Protein AF-A0A6L6QGZ6-F1 (afdb_monomer_lite)

pLDDT: mean 93.23, std 4.75, range [69.19, 97.5]

Organism: NCBI:txid1776165

Sequence (60 aa):
MSKVDRLEWSRKIATLNERIKGFQENPNKEHLDAAISELKAYADAANSGGIEIPERFIAS

Foldseek 3Di:
DDPVLVVVVVVLVVCLVVLVVVCVVPVDPVSVVSNVVSVVVVVVCVVVVVGDDPPVPDDD

Structure (mmCIF, N/CA/C/O backbone):
data_AF-A0A6L6QGZ6-F1
#
_entry.id   AF-A0A6L6QGZ6-F1
#
loop_
_atom_site.group_PDB
_atom_site.id
_atom_site.type_symbol
_atom_site.label_atom_id
_atom_site.label_alt_id
_atom_site.label_comp_id
_atom_site.label_asym_id
_atom_site.label_entity_id
_atom_site.label_seq_id
_atom_site.pdbx_PDB_ins_code
_atom_site.Cartn_x
_atom_site.Cartn_y
_atom_site.Cartn_z
_atom_site.occupancy
_atom_site.B_iso_or_equiv
_atom_site.auth_seq_id
_atom_site.auth_comp_id
_atom_site.auth_asym_id
_atom_site.auth_atom_id
_atom_site.pdbx_PDB_model_num
ATOM 1 N N . MET A 1 1 ? 14.879 -5.037 -12.367 1.00 87.19 1 MET A N 1
ATOM 2 C CA . MET A 1 1 ? 14.499 -3.651 -12.039 1.00 87.19 1 MET A CA 1
ATOM 3 C C . MET A 1 1 ? 15.378 -2.569 -12.628 1.00 87.19 1 MET A C 1
ATOM 5 O O . MET A 1 1 ? 16.523 -2.395 -12.207 1.00 87.19 1 MET A O 1
ATOM 9 N N . SER A 1 2 ? 14.801 -1.787 -13.545 1.00 92.25 2 SER A N 1
ATOM 10 C CA . SER A 1 2 ? 15.353 -0.514 -14.019 1.00 92.25 2 SER A CA 1
ATOM 11 C C . SER A 1 2 ? 15.279 0.579 -12.942 1.00 92.25 2 SER A C 1
ATOM 13 O O . SER A 1 2 ? 14.558 0.476 -11.949 1.00 92.25 2 SER A O 1
ATOM 15 N N . LYS A 1 3 ? 16.009 1.685 -13.135 1.00 92.75 3 LYS A N 1
ATOM 16 C CA . LYS A 1 3 ? 15.874 2.880 -12.280 1.00 92.75 3 LYS A CA 1
ATOM 17 C C . LYS A 1 3 ? 14.457 3.460 -12.325 1.00 92.75 3 LYS A C 1
ATOM 19 O O . LYS A 1 3 ? 13.996 3.964 -11.305 1.00 92.75 3 LYS A O 1
ATOM 24 N N . VAL A 1 4 ? 13.802 3.391 -13.486 1.00 92.50 4 VAL A N 1
ATOM 25 C CA . VAL A 1 4 ? 12.436 3.901 -13.687 1.00 92.50 4 VAL A CA 1
ATOM 26 C C . VAL A 1 4 ? 11.447 3.076 -12.869 1.00 92.50 4 VAL A C 1
ATOM 28 O O . VAL A 1 4 ? 10.798 3.636 -11.992 1.00 92.50 4 VAL A O 1
ATOM 31 N N . ASP A 1 5 ? 11.444 1.754 -13.037 1.00 91.62 5 ASP A N 1
ATOM 32 C CA . ASP A 1 5 ? 10.568 0.840 -12.287 1.00 91.62 5 ASP A CA 1
ATOM 33 C C . ASP A 1 5 ? 10.736 1.002 -10.771 1.00 91.62 5 ASP A C 1
ATOM 35 O O . ASP A 1 5 ? 9.767 1.048 -10.015 1.00 91.62 5 ASP A O 1
ATOM 39 N N . ARG A 1 6 ? 11.984 1.173 -10.309 1.00 93.31 6 ARG A N 1
ATOM 40 C CA . ARG A 1 6 ? 12.272 1.418 -8.890 1.00 93.31 6 ARG A CA 1
ATOM 41 C C . ARG A 1 6 ? 11.652 2.721 -8.392 1.00 93.31 6 ARG A C 1
ATOM 43 O O . ARG A 1 6 ? 11.165 2.768 -7.263 1.00 93.31 6 ARG A O 1
ATOM 50 N N . LEU A 1 7 ? 11.717 3.783 -9.195 1.00 93.81 7 LEU A N 1
ATOM 51 C CA . LEU A 1 7 ? 11.127 5.074 -8.852 1.00 93.81 7 LEU A CA 1
ATOM 52 C C . LEU A 1 7 ? 9.599 4.976 -8.802 1.00 93.81 7 LEU A C 1
ATOM 54 O O . LEU A 1 7 ? 8.992 5.508 -7.874 1.00 93.81 7 LEU A O 1
ATOM 58 N 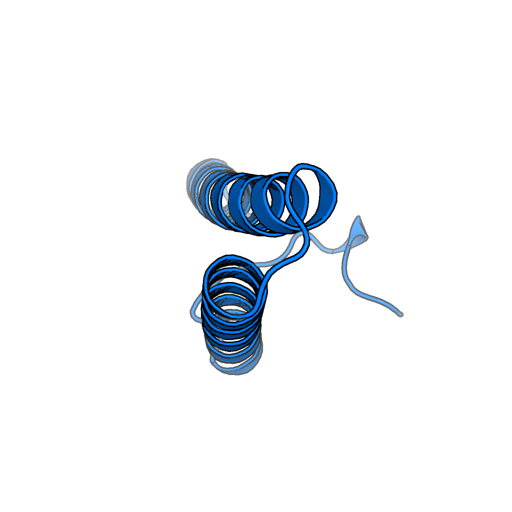N . GLU A 1 8 ? 8.984 4.284 -9.759 1.00 92.62 8 GLU A N 1
ATOM 59 C CA . GLU A 1 8 ? 7.535 4.069 -9.781 1.00 92.62 8 GLU A CA 1
ATOM 60 C C . GLU A 1 8 ? 7.058 3.256 -8.577 1.00 92.62 8 GLU A C 1
ATOM 62 O O . GLU A 1 8 ? 6.132 3.676 -7.877 1.00 92.62 8 GLU A O 1
ATOM 67 N N . TRP A 1 9 ? 7.743 2.155 -8.266 1.00 94.69 9 TRP A N 1
ATOM 68 C CA . TRP A 1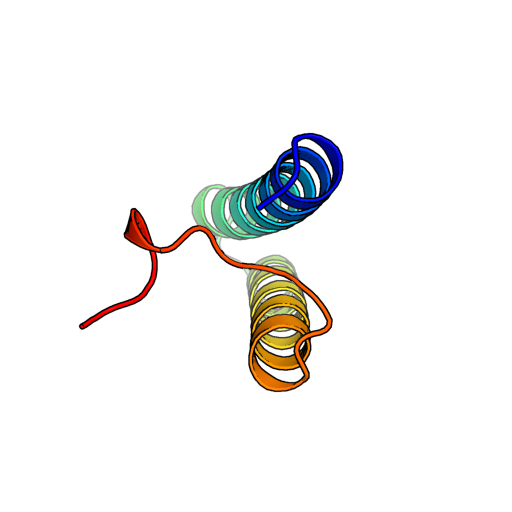 9 ? 7.478 1.366 -7.066 1.00 94.69 9 TRP A CA 1
ATOM 69 C C . TRP A 1 9 ? 7.619 2.211 -5.792 1.00 94.69 9 TRP A C 1
ATOM 71 O O . TRP A 1 9 ? 6.726 2.220 -4.944 1.00 94.69 9 TRP A O 1
ATOM 81 N N . SER A 1 10 ? 8.696 2.998 -5.682 1.00 94.69 10 SER A N 1
ATOM 82 C CA . SER A 1 10 ? 8.932 3.860 -4.519 1.00 94.69 10 SER A CA 1
ATOM 83 C C . SER A 1 10 ? 7.833 4.905 -4.329 1.00 94.69 10 SER A C 1
ATOM 85 O O . SER A 1 10 ? 7.486 5.205 -3.188 1.00 94.69 10 SER A O 1
ATOM 87 N N . ARG A 1 11 ? 7.286 5.468 -5.414 1.00 94.81 11 ARG A N 1
ATOM 88 C CA . ARG A 1 11 ? 6.173 6.427 -5.348 1.00 94.81 11 ARG A CA 1
ATOM 89 C C . ARG A 1 11 ? 4.903 5.769 -4.823 1.00 94.81 11 ARG A C 1
ATOM 91 O O . ARG A 1 11 ? 4.271 6.321 -3.932 1.00 94.81 11 ARG A O 1
ATOM 98 N N . LYS A 1 12 ? 4.571 4.572 -5.312 1.00 93.81 12 LYS A N 1
ATOM 99 C CA . LYS A 1 12 ? 3.394 3.820 -4.848 1.00 93.81 12 LYS A CA 1
ATOM 100 C C . LYS A 1 12 ? 3.490 3.456 -3.367 1.00 93.81 12 LYS A C 1
ATOM 102 O O . LYS A 1 12 ? 2.529 3.645 -2.629 1.00 93.81 12 LYS A O 1
ATOM 107 N N . ILE A 1 13 ? 4.662 3.009 -2.914 1.00 95.12 13 ILE A N 1
ATOM 108 C CA . ILE A 1 13 ? 4.905 2.739 -1.490 1.00 95.12 13 ILE A CA 1
ATOM 109 C C . ILE A 1 13 ? 4.815 4.017 -0.648 1.00 95.12 13 ILE A C 1
ATOM 111 O O . ILE A 1 13 ? 4.252 3.979 0.444 1.00 95.12 13 ILE A O 1
ATOM 115 N N . ALA A 1 14 ? 5.335 5.148 -1.135 1.00 96.44 14 ALA A N 1
ATOM 116 C CA . ALA A 1 14 ? 5.222 6.423 -0.428 1.00 96.44 14 ALA A CA 1
ATOM 117 C C . ALA A 1 14 ? 3.752 6.826 -0.228 1.00 96.44 14 ALA A C 1
ATOM 119 O O . ALA A 1 14 ? 3.349 7.069 0.906 1.00 96.44 14 ALA A O 1
ATOM 120 N N . THR A 1 15 ? 2.940 6.785 -1.290 1.00 95.44 15 THR A N 1
ATOM 121 C CA . THR A 1 15 ? 1.502 7.083 -1.214 1.00 95.44 15 THR A CA 1
ATOM 122 C C . THR A 1 15 ? 0.778 6.155 -0.242 1.00 95.44 15 THR A C 1
ATOM 124 O O . THR A 1 15 ? 0.010 6.619 0.600 1.00 95.44 15 THR A O 1
ATOM 127 N N . LEU A 1 16 ? 1.058 4.851 -0.299 1.00 96.19 16 LEU A N 1
ATOM 128 C CA . LEU A 1 16 ? 0.492 3.881 0.634 1.00 96.19 16 LEU A CA 1
ATOM 129 C C . LEU A 1 16 ? 0.848 4.208 2.094 1.00 96.19 16 LEU A C 1
ATOM 131 O O . LEU A 1 16 ? -0.029 4.234 2.961 1.00 96.19 16 LEU A O 1
ATOM 135 N N . ASN A 1 17 ? 2.119 4.502 2.367 1.00 96.31 17 ASN A N 1
ATOM 136 C CA . ASN A 1 17 ? 2.582 4.853 3.707 1.00 96.31 17 ASN A CA 1
ATO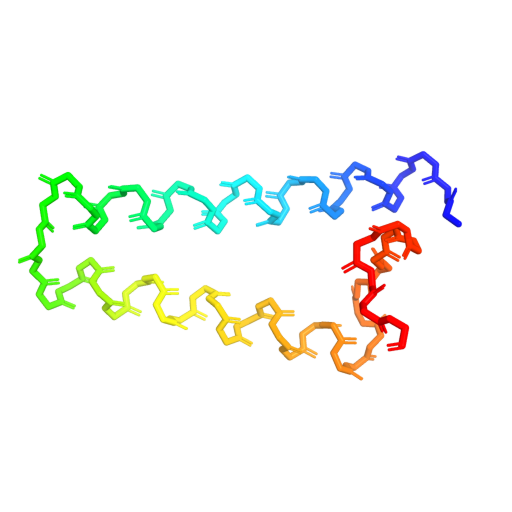M 137 C C . ASN A 1 17 ? 1.940 6.147 4.217 1.00 96.31 17 ASN A C 1
ATOM 139 O O . ASN A 1 17 ? 1.592 6.219 5.393 1.00 96.31 17 ASN A O 1
ATOM 143 N N . GLU A 1 18 ? 1.734 7.146 3.357 1.00 96.69 18 GLU A N 1
ATOM 144 C CA . GLU A 1 18 ? 1.025 8.375 3.724 1.00 96.69 18 GLU A CA 1
ATOM 145 C C . GLU A 1 18 ? -0.422 8.096 4.149 1.00 96.69 18 GLU A C 1
ATOM 147 O O . GLU A 1 18 ? -0.878 8.637 5.157 1.00 96.69 18 GLU A O 1
ATOM 152 N N . ARG A 1 19 ? -1.138 7.205 3.447 1.00 96.12 19 ARG A N 1
ATOM 153 C CA . ARG A 1 19 ? -2.511 6.817 3.824 1.00 96.12 19 ARG A CA 1
ATOM 154 C C . ARG A 1 19 ? -2.558 6.083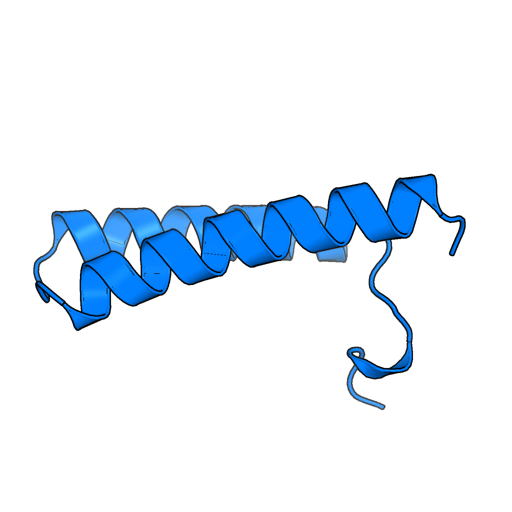 5.158 1.00 96.12 19 ARG A C 1
ATOM 156 O O . ARG A 1 19 ? -3.388 6.408 6.006 1.00 96.12 19 ARG A O 1
ATOM 163 N N . ILE A 1 20 ? -1.654 5.127 5.358 1.00 96.44 20 ILE A N 1
ATOM 164 C CA . ILE A 1 20 ? -1.549 4.383 6.619 1.00 96.44 20 ILE A CA 1
ATOM 165 C C . ILE A 1 20 ? -1.213 5.335 7.767 1.00 96.44 20 ILE A C 1
ATOM 167 O O . ILE A 1 20 ? -1.840 5.260 8.823 1.00 96.44 20 ILE A O 1
ATOM 171 N N . LYS A 1 21 ? -0.270 6.257 7.555 1.00 96.94 21 LYS A N 1
ATOM 172 C CA . LYS A 1 21 ? 0.104 7.254 8.556 1.00 96.94 21 LYS A CA 1
ATOM 173 C C . LYS A 1 21 ? -1.082 8.151 8.918 1.00 96.94 21 LYS A C 1
ATOM 175 O O . LYS A 1 21 ? -1.355 8.316 10.099 1.00 96.94 21 LYS A O 1
ATOM 180 N N . GLY A 1 22 ? -1.839 8.641 7.934 1.00 95.56 22 GLY A N 1
ATOM 181 C CA . GLY A 1 22 ? -3.042 9.443 8.187 1.00 95.56 22 GLY A CA 1
ATOM 182 C C . GLY A 1 22 ? -4.085 8.711 9.042 1.00 95.56 22 GLY A C 1
ATOM 183 O O . GLY A 1 22 ? -4.679 9.303 9.943 1.00 95.56 22 GLY A O 1
ATOM 184 N N . PHE A 1 23 ? -4.255 7.402 8.828 1.00 97.12 23 PHE A N 1
ATOM 185 C CA . PHE A 1 23 ? -5.087 6.565 9.697 1.00 97.12 23 PHE A CA 1
ATOM 186 C C . PHE A 1 23 ? -4.502 6.402 11.107 1.00 97.12 23 PHE A C 1
ATOM 188 O O . PHE A 1 23 ? -5.244 6.486 12.081 1.00 97.12 23 PHE A O 1
ATOM 195 N N . GLN A 1 24 ? -3.190 6.202 11.243 1.00 96.12 24 GLN A N 1
ATOM 196 C CA . GLN A 1 24 ? -2.535 6.106 12.552 1.00 96.12 24 GLN A CA 1
ATOM 197 C C . GLN A 1 24 ? -2.623 7.416 13.350 1.00 96.12 24 GLN A C 1
ATOM 199 O O . GLN A 1 24 ? -2.815 7.377 14.563 1.00 96.12 24 GLN A O 1
ATOM 204 N N . GLU A 1 25 ? -2.500 8.567 12.683 1.00 97.50 25 GLU A N 1
ATOM 205 C CA . GLU A 1 25 ? -2.599 9.898 13.298 1.00 97.50 25 GLU A CA 1
ATOM 206 C C . GLU A 1 25 ? -4.039 10.244 13.700 1.00 97.50 25 GLU A C 1
ATOM 208 O O . GLU A 1 25 ? -4.260 10.905 14.714 1.00 97.50 25 GLU A O 1
ATOM 213 N N . ASN A 1 26 ? -5.028 9.787 12.930 1.00 96.50 26 ASN A N 1
ATOM 214 C CA . ASN A 1 26 ? -6.441 9.992 13.223 1.00 96.50 26 ASN A CA 1
ATOM 215 C C . ASN A 1 26 ? -7.245 8.733 12.845 1.00 96.50 26 ASN A C 1
ATOM 217 O O . ASN A 1 26 ? -7.691 8.610 11.696 1.00 96.50 26 ASN A O 1
ATOM 221 N N . PRO A 1 27 ? -7.434 7.796 13.794 1.00 96.00 27 PRO A N 1
ATOM 222 C CA . PRO A 1 27 ? -8.062 6.510 13.528 1.00 96.00 27 PRO A CA 1
ATOM 223 C C . PRO A 1 27 ? -9.580 6.659 13.428 1.00 96.00 27 PRO A C 1
ATOM 225 O O . PRO A 1 27 ? -10.321 6.511 14.399 1.00 96.00 27 PRO A O 1
ATOM 228 N N . ASN A 1 28 ? -10.048 6.938 12.216 1.00 96.88 28 ASN A N 1
ATOM 229 C CA . ASN A 1 28 ? -11.463 7.004 11.877 1.00 96.88 28 ASN A CA 1
ATOM 230 C C . ASN A 1 28 ? -11.772 6.167 10.627 1.00 96.88 28 ASN A C 1
ATOM 232 O O . ASN A 1 28 ? -10.873 5.692 9.928 1.00 96.88 28 ASN A O 1
ATOM 236 N N . LYS A 1 29 ? -13.068 5.980 10.358 1.00 96.75 29 LYS A N 1
ATOM 237 C CA . LYS A 1 29 ? -13.544 5.142 9.254 1.00 96.75 29 LYS A CA 1
ATOM 238 C C . LYS A 1 29 ? -13.071 5.637 7.885 1.00 96.75 29 LYS A C 1
ATOM 240 O O . LYS A 1 29 ? -12.656 4.821 7.077 1.00 96.75 29 LYS A O 1
ATOM 245 N N . GLU A 1 30 ? -13.098 6.943 7.642 1.00 96.25 30 GLU A N 1
ATOM 246 C CA . GLU A 1 30 ? -12.695 7.525 6.359 1.00 96.25 30 GLU A CA 1
ATOM 247 C C . GLU A 1 30 ? -11.215 7.254 6.060 1.00 96.25 30 GLU A C 1
ATOM 249 O O . GLU A 1 30 ? -10.874 6.751 4.990 1.00 96.25 30 GLU A O 1
ATOM 254 N N . HIS A 1 31 ? -10.334 7.507 7.030 1.00 96.25 31 HIS A N 1
ATOM 255 C CA . HIS A 1 31 ? -8.907 7.232 6.873 1.00 96.25 31 HIS A CA 1
ATOM 256 C C . HIS A 1 31 ? -8.609 5.735 6.748 1.00 96.25 31 HIS A C 1
ATOM 258 O O . HIS A 1 31 ? -7.740 5.349 5.964 1.00 96.25 31 HIS A O 1
ATOM 264 N N . LEU A 1 32 ? -9.342 4.888 7.479 1.00 96.81 32 LEU A N 1
ATOM 265 C CA . LEU A 1 32 ? -9.225 3.437 7.354 1.00 96.81 32 LEU A CA 1
ATOM 266 C C . LEU A 1 32 ? -9.615 2.967 5.947 1.00 96.81 32 LEU A C 1
ATOM 268 O O . LEU A 1 32 ? 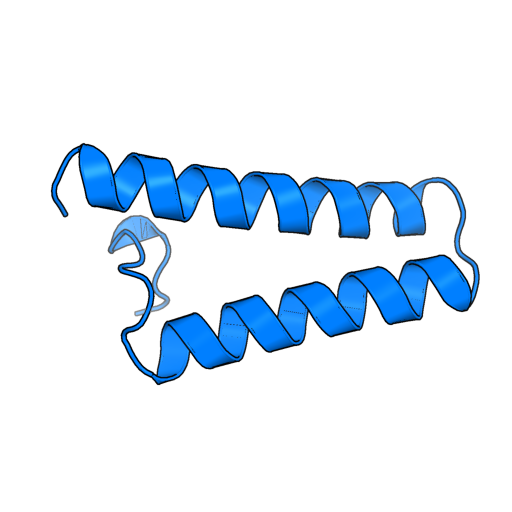-8.860 2.228 5.320 1.00 96.81 32 LEU A O 1
ATOM 272 N N . ASP A 1 33 ? -10.769 3.405 5.441 1.00 97.19 33 ASP A N 1
ATOM 273 C CA . ASP A 1 33 ? -11.257 3.053 4.106 1.00 97.19 33 ASP A CA 1
ATOM 274 C C . ASP A 1 33 ? -10.282 3.542 3.015 1.00 97.19 33 ASP A C 1
ATOM 276 O O . ASP A 1 33 ? -9.971 2.790 2.088 1.00 97.19 33 ASP A O 1
ATOM 280 N N . ALA A 1 34 ? -9.709 4.743 3.159 1.00 95.56 34 ALA A N 1
ATOM 281 C CA . ALA A 1 34 ? -8.690 5.260 2.243 1.00 95.56 34 ALA A CA 1
ATOM 282 C C . ALA A 1 34 ? -7.406 4.409 2.243 1.00 95.56 34 ALA A C 1
ATOM 284 O O . ALA A 1 34 ? -6.889 4.072 1.176 1.00 95.56 34 ALA A O 1
ATOM 285 N N . ALA A 1 35 ? -6.906 4.017 3.419 1.00 96.56 35 ALA A N 1
ATOM 286 C CA . ALA A 1 35 ? -5.734 3.150 3.535 1.00 96.56 35 ALA A CA 1
ATOM 287 C C . ALA A 1 35 ? -5.994 1.749 2.961 1.00 96.56 35 ALA A C 1
ATOM 289 O O . ALA A 1 35 ? -5.163 1.219 2.225 1.00 96.56 35 ALA A O 1
ATOM 290 N N . ILE A 1 36 ? -7.164 1.162 3.235 1.00 97.19 36 ILE A N 1
ATOM 291 C CA . ILE A 1 36 ? -7.563 -0.141 2.686 1.00 97.19 36 ILE A CA 1
ATOM 292 C C . ILE A 1 36 ? -7.696 -0.078 1.162 1.00 97.19 36 ILE A C 1
ATOM 294 O O . ILE A 1 36 ? -7.277 -1.010 0.476 1.00 97.19 36 ILE A O 1
ATOM 298 N N . SER A 1 37 ? -8.275 0.995 0.621 1.00 96.94 37 SER A N 1
ATOM 299 C CA . SER A 1 37 ? -8.406 1.179 -0.826 1.00 96.94 37 SER A CA 1
ATOM 300 C C . SER A 1 37 ? -7.037 1.214 -1.508 1.00 96.94 37 SER A C 1
ATOM 302 O O . SER A 1 37 ? -6.828 0.518 -2.500 1.00 96.94 37 SER A O 1
ATOM 304 N N . GLU A 1 38 ? -6.087 1.967 -0.951 1.00 96.38 38 GLU A N 1
ATOM 305 C CA . GLU A 1 38 ? -4.725 2.058 -1.488 1.00 96.38 38 GLU A CA 1
ATOM 306 C C . GLU A 1 38 ? -3.972 0.722 -1.365 1.00 96.38 38 GLU A C 1
ATOM 308 O O . GLU A 1 38 ? -3.312 0.290 -2.310 1.00 96.38 38 GLU A O 1
ATOM 313 N N . LEU A 1 39 ? -4.133 0.007 -0.243 1.00 96.00 39 LEU A N 1
ATOM 314 C CA . LEU A 1 39 ? -3.581 -1.342 -0.057 1.00 96.00 39 LEU A CA 1
ATOM 315 C C . LEU A 1 39 ? -4.088 -2.318 -1.122 1.00 96.00 39 LEU A C 1
ATOM 317 O O . LEU A 1 39 ? -3.300 -3.074 -1.691 1.00 96.00 39 LEU A O 1
ATOM 321 N N . LYS A 1 40 ? -5.394 -2.298 -1.409 1.00 96.56 40 LYS A N 1
ATOM 322 C CA . LYS A 1 40 ? -5.997 -3.144 -2.447 1.00 96.56 40 LYS A CA 1
ATOM 323 C C . LYS A 1 40 ? -5.458 -2.799 -3.831 1.00 96.56 40 LYS A C 1
ATOM 325 O O . LYS A 1 40 ? -5.117 -3.712 -4.573 1.00 96.56 40 LYS A O 1
ATOM 330 N N . ALA A 1 41 ? -5.335 -1.512 -4.159 1.00 94.62 41 ALA A N 1
ATOM 331 C CA . ALA A 1 41 ? -4.779 -1.071 -5.436 1.00 94.62 41 ALA A CA 1
ATOM 332 C C . ALA A 1 41 ? -3.310 -1.497 -5.606 1.00 94.62 41 ALA A C 1
ATOM 334 O O . ALA A 1 41 ? -2.916 -1.951 -6.680 1.00 94.62 41 ALA A O 1
ATOM 335 N N . TYR A 1 42 ? -2.503 -1.403 -4.544 1.00 94.00 42 TYR A N 1
ATOM 336 C CA . TYR A 1 42 ? -1.129 -1.905 -4.554 1.00 94.00 42 TYR A CA 1
ATOM 337 C C . TYR A 1 42 ? -1.077 -3.427 -4.753 1.00 94.00 42 TYR A C 1
ATOM 339 O O . TYR A 1 42 ? -0.306 -3.906 -5.583 1.00 94.00 42 TYR A O 1
ATOM 347 N N . ALA A 1 43 ? -1.905 -4.187 -4.029 1.00 93.06 43 ALA A N 1
ATOM 348 C CA . ALA A 1 43 ? -1.952 -5.646 -4.129 1.00 93.06 43 ALA A CA 1
ATOM 349 C C . ALA A 1 43 ? -2.408 -6.128 -5.516 1.00 93.06 43 ALA A C 1
ATOM 351 O O . ALA A 1 43 ? -1.835 -7.068 -6.060 1.00 93.06 43 ALA A O 1
ATOM 352 N N . ASP A 1 44 ? -3.403 -5.467 -6.107 1.00 94.75 44 ASP A N 1
ATOM 353 C CA . ASP A 1 44 ? -3.872 -5.762 -7.462 1.00 94.75 44 ASP A CA 1
ATOM 354 C C . ASP A 1 44 ? -2.776 -5.508 -8.506 1.00 94.75 44 ASP A C 1
ATOM 356 O O . ASP A 1 44 ? -2.484 -6.372 -9.336 1.00 94.75 44 ASP A O 1
ATOM 360 N N . ALA A 1 45 ? -2.085 -4.369 -8.394 1.00 91.31 45 ALA A N 1
ATOM 361 C CA . ALA A 1 45 ? -0.968 -4.047 -9.270 1.00 91.31 45 ALA A CA 1
ATOM 362 C C . ALA A 1 45 ? 0.195 -5.041 -9.116 1.00 91.31 45 ALA A C 1
ATOM 364 O O . ALA A 1 45 ? 0.819 -5.404 -10.113 1.00 91.31 45 ALA A O 1
ATOM 365 N N . ALA A 1 46 ? 0.479 -5.497 -7.892 1.00 90.25 46 ALA A N 1
ATOM 366 C CA . ALA A 1 46 ? 1.503 -6.503 -7.621 1.00 90.25 46 ALA A CA 1
ATOM 367 C C . ALA A 1 46 ? 1.150 -7.859 -8.251 1.00 90.25 46 ALA A C 1
ATOM 369 O O . ALA A 1 46 ? 1.989 -8.469 -8.910 1.00 90.25 46 ALA A O 1
ATOM 370 N N . ASN A 1 47 ? -0.098 -8.306 -8.091 1.00 90.19 47 ASN A N 1
ATOM 371 C CA . ASN A 1 47 ? -0.569 -9.589 -8.616 1.00 90.19 47 ASN A CA 1
ATOM 372 C C . ASN A 1 47 ? -0.656 -9.608 -10.146 1.00 90.19 47 ASN A C 1
ATOM 374 O O . ASN A 1 47 ? -0.358 -10.624 -10.767 1.00 90.19 47 ASN A O 1
ATOM 378 N N . SER A 1 48 ? -1.044 -8.490 -10.759 1.00 91.19 48 SER A N 1
ATOM 379 C CA . SER A 1 48 ? -1.197 -8.378 -12.214 1.00 91.19 48 SER A CA 1
ATOM 380 C C . SER A 1 48 ? 0.122 -8.099 -12.949 1.00 91.19 48 SER A C 1
ATOM 382 O O . SER A 1 48 ? 0.120 -7.957 -14.170 1.00 91.19 48 SER A O 1
ATOM 384 N N . GLY A 1 49 ? 1.246 -7.969 -12.231 1.00 84.94 49 GLY A N 1
ATOM 385 C CA . GLY A 1 49 ? 2.534 -7.561 -12.807 1.00 84.94 49 GLY A CA 1
ATOM 386 C C . GLY A 1 49 ? 2.569 -6.100 -13.275 1.00 84.94 49 GLY A C 1
ATOM 387 O O . GLY A 1 49 ? 3.462 -5.710 -14.021 1.00 84.94 49 GLY A O 1
ATOM 388 N N . GLY A 1 50 ? 1.604 -5.280 -12.843 1.00 84.75 50 GLY A N 1
ATOM 389 C CA . GLY A 1 50 ? 1.524 -3.848 -13.149 1.00 84.75 50 GLY A CA 1
ATOM 390 C C . GLY A 1 50 ? 2.514 -2.993 -12.353 1.00 84.75 50 GLY A C 1
ATOM 391 O O . GLY A 1 50 ? 2.641 -1.797 -12.613 1.00 84.75 50 GLY A O 1
ATOM 392 N N . ILE A 1 51 ? 3.204 -3.588 -11.377 1.00 90.06 51 ILE A N 1
ATOM 393 C CA . ILE A 1 51 ? 4.367 -3.016 -10.701 1.00 90.06 51 ILE A CA 1
ATOM 394 C C . ILE A 1 51 ? 5.446 -4.078 -10.554 1.00 90.06 51 ILE A C 1
ATOM 396 O O . ILE A 1 51 ? 5.165 -5.218 -10.192 1.00 90.06 51 ILE A O 1
ATOM 400 N N . GLU A 1 52 ? 6.696 -3.684 -10.764 1.0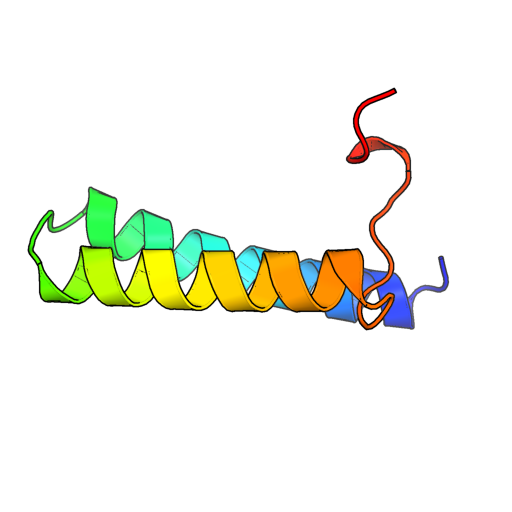0 92.12 52 GLU A N 1
ATOM 401 C CA . GLU A 1 52 ? 7.825 -4.524 -10.387 1.00 92.12 52 GLU A CA 1
ATOM 402 C C . GLU A 1 52 ? 8.171 -4.252 -8.915 1.00 92.12 52 GLU A C 1
ATOM 404 O O . GLU A 1 52 ? 8.331 -3.098 -8.512 1.00 92.12 52 GLU A O 1
ATOM 409 N N . ILE A 1 53 ? 8.260 -5.300 -8.092 1.00 92.19 53 ILE A N 1
ATOM 410 C CA . ILE A 1 53 ? 8.650 -5.203 -6.677 1.00 92.19 53 ILE A CA 1
ATOM 411 C C . ILE A 1 53 ? 10.124 -5.611 -6.561 1.00 92.19 53 ILE A C 1
ATOM 413 O O . ILE A 1 53 ? 10.509 -6.638 -7.119 1.00 92.19 53 ILE A O 1
ATOM 417 N N . PRO A 1 54 ? 10.984 -4.856 -5.848 1.00 92.12 54 PRO A N 1
ATOM 418 C CA . PRO A 1 54 ? 12.374 -5.261 -5.684 1.00 92.12 54 PRO A CA 1
ATOM 419 C C . PRO A 1 54 ? 12.465 -6.574 -4.898 1.00 92.12 54 PRO A C 1
ATOM 421 O O . PRO A 1 54 ? 11.878 -6.676 -3.824 1.00 92.12 54 PRO A O 1
ATOM 424 N N . GLU A 1 55 ? 13.270 -7.527 -5.379 1.00 90.88 55 GLU A N 1
ATOM 425 C CA . GLU A 1 55 ? 13.361 -8.898 -4.837 1.00 90.88 55 GLU A CA 1
ATOM 426 C C . GLU A 1 55 ? 13.552 -8.959 -3.316 1.00 90.88 55 GLU A C 1
ATOM 428 O O . GLU A 1 55 ? 12.921 -9.764 -2.647 1.00 90.88 55 GLU A O 1
ATOM 433 N N . ARG A 1 56 ? 14.342 -8.044 -2.737 1.00 89.62 56 ARG A N 1
ATOM 434 C CA . ARG A 1 56 ? 14.554 -7.959 -1.277 1.00 89.62 56 ARG A CA 1
ATOM 435 C C . ARG A 1 56 ? 13.288 -7.698 -0.441 1.00 89.62 56 ARG A C 1
ATOM 437 O O . ARG A 1 56 ? 13.361 -7.774 0.779 1.00 89.62 56 ARG A O 1
ATOM 444 N N . PHE A 1 57 ? 12.183 -7.301 -1.070 1.00 87.19 57 PHE A N 1
ATOM 445 C CA . PHE A 1 57 ? 10.885 -7.057 -0.432 1.00 87.19 57 PHE A CA 1
ATOM 446 C C . PHE A 1 57 ? 9.844 -8.131 -0.774 1.00 87.19 57 PHE A C 1
ATOM 448 O O . PHE A 1 57 ? 8.701 -8.023 -0.336 1.00 87.19 57 PHE A O 1
ATOM 455 N N . ILE A 1 58 ? 10.213 -9.147 -1.554 1.00 86.31 58 ILE A N 1
ATOM 456 C CA . ILE A 1 58 ? 9.363 -10.299 -1.850 1.00 86.31 58 ILE A CA 1
ATOM 457 C C . ILE A 1 58 ? 9.687 -11.377 -0.812 1.00 86.31 58 ILE A C 1
ATOM 459 O O . ILE A 1 58 ? 10.853 -11.716 -0.610 1.00 86.31 58 ILE A O 1
ATOM 463 N N . ALA A 1 59 ? 8.667 -11.888 -0.119 1.00 81.19 59 ALA A N 1
ATOM 464 C CA . ALA A 1 59 ? 8.853 -13.006 0.802 1.00 81.19 59 ALA A CA 1
ATOM 465 C C . ALA A 1 59 ? 9.243 -14.267 0.011 1.00 81.19 59 ALA A C 1
ATOM 467 O O . ALA A 1 59 ? 8.615 -14.568 -1.005 1.00 81.19 59 ALA A O 1
ATOM 468 N N . SER A 1 60 ? 10.303 -14.946 0.461 1.00 69.19 60 SER A N 1
ATOM 469 C CA . SER A 1 60 ? 10.795 -16.213 -0.106 1.00 69.19 60 SER A CA 1
ATOM 470 C C . SER A 1 60 ? 9.938 -17.404 0.299 1.00 69.19 60 SER A C 1
ATOM 472 O O . SER A 1 60 ? 9.401 -17.376 1.430 1.00 69.19 60 SER A O 1
#

Secondary structure (DSSP, 8-state):
--HHHHHHHHHHHHHHHHHHHHHHHS--HHHHHHHHHHHHHHHHHHHTTSSPPPGGGS--

Radius of gyration: 12.75 Å; chains: 1; bounding box: 29×26×28 Å